Protein AF-A0A183TT36-F1 (afdb_monomer_lite)

pLDDT: mean 87.91, std 7.45, range [47.88, 95.12]

Foldseek 3Di:
DQPDPVSVPPDDPQVVQCVVPVDHDDDDDPVPDDPVVVLVVQVVCVVVVGWAKDAAADPDQQCQDPQLATHNAIKTFDDWDWWAFPNDIFIKIKIFHPVQFQSEGNDDQFLPHPRCVRTDPVRCVVVVRDSDGGRITIDGDDD

Organism: Schistocephalus solidus (NCBI:txid70667)

Structure (mmCIF, N/CA/C/O backbone):
data_AF-A0A183TT36-F1
#
_entry.id   AF-A0A183TT36-F1
#
loop_
_atom_site.group_PDB
_atom_site.id
_atom_site.type_symbol
_atom_site.label_atom_id
_atom_site.label_alt_id
_atom_site.label_comp_id
_atom_site.label_asym_id
_atom_site.label_entity_id
_atom_site.label_seq_id
_atom_site.pdbx_PDB_ins_code
_atom_site.Cartn_x
_atom_site.Cartn_y
_atom_site.Cartn_z
_atom_site.occupancy
_atom_site.B_iso_or_equiv
_atom_site.auth_seq_id
_atom_site.auth_comp_id
_atom_site.auth_asym_id
_atom_site.auth_atom_id
_atom_site.pdbx_PDB_model_num
ATOM 1 N N . LEU A 1 1 ? 12.319 -15.410 -23.003 1.00 60.53 1 LEU A N 1
ATOM 2 C CA . LEU A 1 1 ? 11.657 -14.093 -23.078 1.00 60.53 1 LEU A CA 1
ATOM 3 C C . LEU A 1 1 ? 12.646 -12.926 -23.037 1.00 60.53 1 LEU A C 1
ATOM 5 O O . LEU A 1 1 ? 12.578 -12.137 -23.957 1.00 60.53 1 LEU A O 1
ATOM 9 N N . TYR A 1 2 ? 13.621 -12.858 -22.114 1.00 66.88 2 TYR A N 1
ATOM 10 C CA . TYR A 1 2 ? 14.592 -11.732 -22.089 1.00 66.88 2 TYR A CA 1
ATOM 11 C C . TYR A 1 2 ? 16.065 -12.115 -22.300 1.00 66.88 2 TYR A C 1
ATOM 13 O O . TYR A 1 2 ? 16.944 -11.276 -22.161 1.00 66.88 2 TYR A O 1
ATOM 21 N N . GLY A 1 3 ? 16.373 -13.364 -22.660 1.00 78.38 3 GLY A N 1
ATOM 22 C CA . GLY A 1 3 ? 17.733 -13.806 -23.009 1.00 78.38 3 GLY A CA 1
ATOM 23 C C . GLY A 1 3 ? 18.680 -14.003 -21.816 1.00 78.38 3 GLY A C 1
ATOM 24 O O . GLY A 1 3 ? 19.304 -15.054 -21.723 1.00 78.38 3 GLY A O 1
ATOM 25 N N . SER A 1 4 ? 18.757 -13.049 -20.882 1.00 76.00 4 SER A N 1
ATOM 26 C CA . SER A 1 4 ? 19.591 -13.131 -19.673 1.00 76.00 4 SER A CA 1
ATOM 27 C C . SER A 1 4 ? 18.974 -12.378 -18.485 1.00 76.00 4 SER A C 1
ATOM 29 O O . SER A 1 4 ? 18.142 -11.494 -18.678 1.00 76.00 4 SER A O 1
ATOM 31 N N . TYR A 1 5 ? 19.406 -12.688 -17.255 1.00 74.50 5 TYR A N 1
ATOM 32 C CA . TYR A 1 5 ? 18.986 -11.956 -16.047 1.00 74.50 5 TYR A CA 1
ATOM 33 C C . TYR A 1 5 ? 19.384 -10.475 -16.071 1.00 74.50 5 TYR A C 1
ATOM 35 O O . TYR A 1 5 ? 18.675 -9.648 -15.506 1.00 74.50 5 TYR A O 1
ATOM 43 N N . ALA A 1 6 ? 20.480 -10.125 -16.754 1.00 71.94 6 ALA A N 1
ATOM 44 C CA . ALA A 1 6 ? 20.918 -8.736 -16.878 1.00 71.94 6 ALA A CA 1
ATOM 45 C C . ALA A 1 6 ? 19.888 -7.871 -17.622 1.00 71.94 6 ALA A C 1
ATOM 47 O O . ALA A 1 6 ? 19.739 -6.694 -17.315 1.00 71.94 6 ALA A O 1
ATOM 48 N N . ASN A 1 7 ? 19.116 -8.470 -18.531 1.00 72.50 7 ASN A N 1
ATOM 49 C CA . ASN A 1 7 ? 18.112 -7.764 -19.326 1.00 72.50 7 ASN A CA 1
ATOM 50 C C . ASN A 1 7 ? 16.824 -7.452 -18.547 1.00 72.50 7 ASN A C 1
ATOM 52 O O . ASN A 1 7 ? 15.951 -6.775 -19.075 1.00 72.50 7 ASN A O 1
ATOM 56 N N . LEU A 1 8 ? 16.699 -7.939 -17.308 1.00 69.88 8 LEU A N 1
ATOM 57 C CA . LEU A 1 8 ? 15.627 -7.544 -16.391 1.00 69.88 8 LEU A CA 1
ATOM 58 C C . LEU A 1 8 ? 15.982 -6.262 -15.618 1.00 69.88 8 LEU A C 1
ATOM 60 O O . LEU A 1 8 ? 15.126 -5.684 -14.951 1.00 69.88 8 LEU A O 1
ATOM 64 N N . SER A 1 9 ? 17.238 -5.808 -15.697 1.00 62.97 9 SER A N 1
ATOM 65 C CA . SER A 1 9 ? 17.678 -4.556 -15.089 1.00 62.97 9 SER A CA 1
ATOM 66 C C . SER A 1 9 ? 17.243 -3.380 -15.968 1.00 62.97 9 SER A C 1
ATOM 68 O O . SER A 1 9 ? 17.783 -3.181 -17.054 1.00 62.97 9 SER A O 1
ATOM 70 N N . GLY A 1 10 ? 16.246 -2.618 -15.505 1.00 64.88 10 GLY A N 1
ATOM 71 C CA . GLY A 1 10 ? 15.750 -1.409 -16.178 1.00 64.88 10 GLY A CA 1
ATOM 72 C C . GLY A 1 10 ? 14.335 -1.493 -16.764 1.00 64.88 10 GLY A C 1
ATOM 73 O O . GLY A 1 10 ? 13.900 -0.524 -17.379 1.00 64.88 10 GL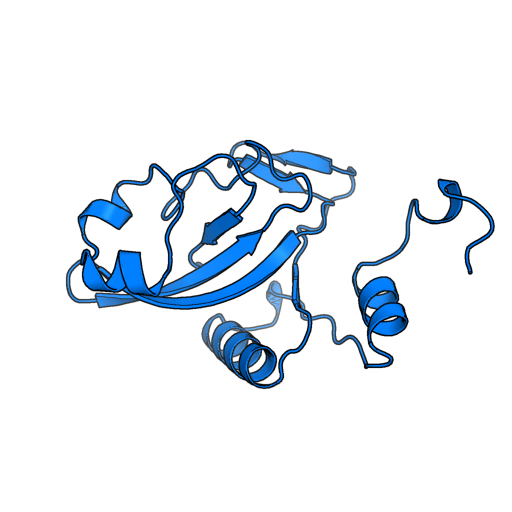Y A O 1
ATOM 74 N N . GLY A 1 11 ? 13.616 -2.604 -16.574 1.00 70.06 11 GLY A N 1
ATOM 75 C CA . GLY A 1 11 ? 12.200 -2.706 -16.952 1.00 70.06 11 GLY A CA 1
ATOM 76 C C . GLY A 1 11 ? 11.280 -1.904 -16.025 1.00 70.06 11 GLY A C 1
ATOM 77 O O . GLY A 1 11 ? 11.609 -1.651 -14.862 1.00 70.06 11 GLY A O 1
ATOM 78 N N . THR A 1 12 ? 10.111 -1.508 -16.524 1.00 81.31 12 THR A N 1
ATOM 79 C CA . THR A 1 12 ? 9.097 -0.808 -15.727 1.00 81.31 12 THR A CA 1
ATOM 80 C C . THR A 1 12 ? 8.157 -1.788 -15.020 1.00 81.31 12 THR A C 1
ATOM 82 O O . THR A 1 12 ? 7.917 -2.903 -15.483 1.00 81.31 12 THR A O 1
ATOM 85 N N . GLN A 1 13 ? 7.573 -1.363 -13.890 1.00 83.94 13 GLN A N 1
ATOM 86 C CA . GLN A 1 13 ? 6.541 -2.160 -13.209 1.00 83.94 13 GLN A CA 1
ATOM 87 C C . GLN A 1 13 ? 5.342 -2.450 -14.126 1.00 83.94 13 GLN A C 1
ATOM 89 O O . GLN A 1 13 ? 4.749 -3.518 -14.014 1.00 83.94 13 GLN A O 1
ATOM 94 N N . GLY A 1 14 ? 4.998 -1.514 -15.018 1.00 85.38 14 GLY A N 1
ATOM 95 C CA . GLY A 1 14 ? 3.862 -1.650 -15.925 1.00 85.38 14 GLY A CA 1
ATOM 96 C C . GLY A 1 14 ? 4.059 -2.749 -16.962 1.00 85.38 14 GLY A C 1
ATOM 97 O O . GLY A 1 14 ? 3.212 -3.630 -17.059 1.00 85.38 14 GLY A O 1
ATOM 98 N N . GLU A 1 15 ? 5.208 -2.769 -17.644 1.00 86.31 15 GLU A N 1
ATOM 99 C CA . GLU A 1 15 ? 5.554 -3.828 -18.609 1.00 86.31 15 GLU A CA 1
ATOM 100 C C . GLU A 1 15 ? 5.481 -5.213 -17.957 1.00 86.31 15 GLU A C 1
ATOM 102 O O . GLU A 1 15 ? 4.840 -6.122 -18.477 1.00 86.31 15 GLU A O 1
ATOM 107 N N . ALA A 1 16 ? 6.044 -5.352 -16.752 1.00 86.62 16 ALA A N 1
ATOM 108 C CA . ALA A 1 16 ? 5.992 -6.611 -16.019 1.00 86.62 16 ALA A CA 1
ATOM 109 C C . ALA A 1 16 ? 4.552 -7.042 -15.675 1.00 86.62 16 ALA A C 1
ATOM 111 O O . ALA A 1 16 ? 4.248 -8.235 -15.691 1.00 86.62 16 ALA A O 1
ATOM 112 N N . MET A 1 17 ? 3.655 -6.104 -15.355 1.00 90.12 17 MET A N 1
ATOM 113 C CA . MET A 1 17 ? 2.247 -6.418 -15.088 1.00 90.12 17 MET A CA 1
ATOM 114 C C . MET A 1 17 ? 1.510 -6.854 -16.356 1.00 90.12 17 MET A C 1
ATOM 116 O O . MET A 1 17 ? 0.727 -7.805 -16.301 1.00 90.12 17 MET A O 1
ATOM 120 N N . GLU A 1 18 ? 1.762 -6.200 -17.487 1.00 91.31 18 GLU A N 1
ATOM 121 C CA . GLU A 1 18 ? 1.170 -6.552 -18.782 1.00 91.31 18 GLU A CA 1
ATOM 122 C C . GLU A 1 18 ? 1.650 -7.927 -19.249 1.00 91.31 18 GLU A C 1
ATOM 124 O O . GLU A 1 18 ? 0.826 -8.785 -19.562 1.00 91.31 18 GLU A O 1
ATOM 129 N N . ASP A 1 19 ? 2.954 -8.196 -19.177 1.00 88.94 19 ASP A N 1
ATOM 130 C CA . ASP A 1 19 ? 3.541 -9.479 -19.574 1.00 88.94 19 ASP A CA 1
ATOM 131 C C . ASP A 1 19 ? 3.018 -10.653 -18.728 1.00 88.94 19 ASP A C 1
ATOM 133 O O . ASP A 1 19 ? 2.843 -11.767 -19.227 1.00 88.94 19 ASP A O 1
ATOM 137 N N . MET A 1 20 ? 2.732 -10.415 -17.444 1.00 87.00 20 MET A N 1
ATOM 138 C CA . MET A 1 20 ? 2.240 -11.445 -16.523 1.00 87.00 20 MET A CA 1
ATOM 139 C C . MET A 1 20 ? 0.731 -11.690 -16.620 1.00 87.00 20 MET A C 1
ATOM 141 O O . MET A 1 20 ? 0.272 -12.781 -16.278 1.00 87.00 20 MET A O 1
ATOM 145 N N . THR A 1 21 ? -0.051 -10.688 -17.027 1.00 88.56 21 THR A N 1
ATOM 146 C CA . THR A 1 21 ? -1.525 -10.751 -16.976 1.00 88.56 21 THR A CA 1
ATOM 147 C C . THR A 1 21 ? -2.195 -10.724 -18.346 1.00 88.56 21 THR A C 1
ATOM 149 O O . THR A 1 21 ? -3.359 -11.105 -18.454 1.00 88.56 21 THR A O 1
ATOM 152 N N . GLY A 1 22 ? -1.496 -10.263 -19.386 1.00 89.06 22 GLY A N 1
ATOM 153 C CA . GLY A 1 22 ? -2.084 -9.903 -20.677 1.00 89.06 22 GLY A CA 1
ATOM 154 C C . GLY A 1 22 ? -3.051 -8.713 -20.603 1.00 89.06 22 GLY A C 1
ATOM 155 O O . GLY A 1 22 ? -3.810 -8.488 -21.546 1.00 89.06 22 GLY A O 1
ATOM 156 N N . GLY A 1 23 ? -3.087 -8.002 -19.471 1.00 89.31 23 GLY A N 1
ATOM 157 C CA . GLY A 1 23 ? -3.926 -6.830 -19.243 1.00 89.31 23 GLY A CA 1
ATOM 158 C C . GLY A 1 23 ? -3.299 -5.534 -19.756 1.00 89.31 23 GLY A C 1
ATOM 159 O O . GLY A 1 23 ? -2.236 -5.540 -20.364 1.00 89.31 23 GLY A O 1
ATOM 160 N N . LEU A 1 24 ? -3.978 -4.419 -19.482 1.00 90.44 24 LEU A N 1
ATOM 161 C CA . LEU A 1 24 ? -3.476 -3.068 -19.741 1.00 90.44 24 LEU A CA 1
ATOM 162 C C . LEU A 1 24 ? -3.014 -2.435 -18.429 1.00 90.44 24 LEU A C 1
ATOM 164 O O . LEU A 1 24 ? -3.749 -2.482 -17.437 1.00 90.44 24 LEU A O 1
ATOM 168 N N . CYS A 1 25 ? -1.833 -1.822 -18.430 1.00 89.19 25 CYS A N 1
ATOM 169 C CA . CYS A 1 25 ? -1.339 -1.052 -17.299 1.00 89.19 25 CYS A CA 1
ATOM 170 C C . CYS A 1 25 ? -1.692 0.435 -17.449 1.00 89.19 25 CYS A C 1
ATOM 172 O O . CYS A 1 25 ? -1.322 1.091 -18.421 1.00 89.19 25 CYS A O 1
ATOM 174 N N . GLU A 1 26 ? -2.351 1.000 -16.437 1.00 90.06 26 GLU A N 1
ATOM 175 C CA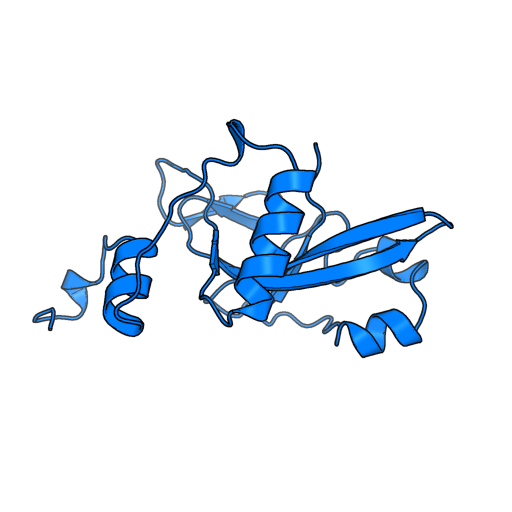 . GLU A 1 26 ? -2.688 2.426 -16.378 1.00 90.06 26 GLU A CA 1
ATOM 176 C C . GLU A 1 26 ? -1.828 3.134 -15.314 1.00 90.06 26 GLU A C 1
ATOM 178 O O . GLU A 1 26 ? -2.017 2.900 -14.117 1.00 90.06 26 GLU A O 1
ATOM 183 N N . PRO A 1 27 ? -0.874 4.002 -15.701 1.00 89.62 27 PRO A N 1
ATOM 184 C CA . PRO A 1 27 ? -0.102 4.779 -14.738 1.00 89.62 27 PRO A CA 1
ATOM 185 C C . PRO A 1 27 ? -0.930 5.949 -14.189 1.00 89.62 27 PRO A C 1
ATOM 187 O O . PRO A 1 27 ? -1.472 6.754 -14.948 1.00 89.62 27 PRO A O 1
ATOM 190 N N . ILE A 1 28 ? -0.977 6.086 -12.862 1.00 89.50 28 ILE A N 1
ATOM 191 C CA . ILE A 1 28 ? -1.655 7.194 -12.176 1.00 89.50 28 ILE A CA 1
ATOM 192 C C . ILE A 1 28 ? -0.610 8.117 -11.551 1.00 89.50 28 ILE A C 1
ATOM 194 O O . ILE A 1 28 ? 0.194 7.703 -10.716 1.00 89.50 28 ILE A O 1
ATOM 198 N N . ASP A 1 29 ? -0.644 9.391 -11.936 1.00 88.50 29 ASP A N 1
ATOM 199 C CA . ASP A 1 29 ? 0.173 10.435 -11.322 1.00 88.50 29 ASP A CA 1
ATOM 200 C C . ASP A 1 29 ? -0.516 10.948 -10.052 1.00 88.50 29 ASP A C 1
ATOM 202 O O . ASP A 1 29 ? -1.501 11.688 -10.126 1.00 88.50 29 ASP A O 1
ATOM 206 N N . LEU A 1 30 ? 0.024 10.566 -8.890 1.00 87.06 30 LEU A N 1
ATOM 207 C CA . LEU A 1 30 ? -0.514 10.933 -7.575 1.00 87.06 30 LEU A CA 1
ATOM 208 C C . LEU A 1 30 ? -0.599 12.454 -7.360 1.00 87.06 30 LEU A C 1
ATOM 210 O O . LEU A 1 30 ? -1.408 12.900 -6.555 1.00 87.06 30 LEU A O 1
ATOM 214 N N . THR A 1 31 ? 0.169 13.267 -8.099 1.00 86.06 31 THR A N 1
ATOM 215 C CA . THR A 1 31 ? 0.119 14.739 -7.991 1.00 86.06 31 THR A CA 1
ATOM 216 C C . THR A 1 31 ? -1.101 15.365 -8.670 1.00 86.06 31 THR A C 1
ATOM 218 O O . THR A 1 31 ? -1.402 16.537 -8.446 1.00 86.06 31 THR A O 1
ATOM 221 N N . LYS A 1 32 ? -1.808 14.600 -9.510 1.00 88.31 32 LYS A N 1
ATOM 222 C CA . LYS A 1 32 ? -2.942 15.073 -10.321 1.00 88.31 32 LYS A CA 1
ATOM 223 C C . LYS A 1 32 ? -4.291 14.526 -9.863 1.00 88.31 32 LYS A C 1
ATOM 225 O O . LYS A 1 32 ? -5.310 14.856 -10.466 1.00 88.31 32 LYS A O 1
ATOM 230 N N . VAL A 1 33 ? -4.311 13.690 -8.829 1.00 90.12 33 VAL A N 1
ATOM 231 C CA . VAL A 1 33 ? -5.516 13.009 -8.344 1.00 90.12 33 VAL A CA 1
ATOM 232 C C . VAL A 1 33 ? -5.747 13.300 -6.869 1.00 90.12 33 VAL A C 1
ATOM 234 O O . VAL A 1 33 ? -4.823 13.595 -6.119 1.00 90.12 33 VAL A O 1
ATOM 237 N N . THR A 1 34 ? -7.005 13.226 -6.445 1.00 91.69 34 THR A N 1
ATOM 238 C CA . THR A 1 34 ? -7.353 13.377 -5.029 1.00 91.69 34 THR A CA 1
ATOM 239 C C . THR A 1 34 ? -7.248 12.039 -4.302 1.00 91.69 34 THR A C 1
ATOM 241 O O . THR A 1 34 ? -7.424 10.977 -4.900 1.00 91.69 34 THR A O 1
ATOM 244 N N . VAL A 1 35 ? -7.035 12.082 -2.986 1.00 90.81 35 VAL A N 1
ATOM 245 C CA . VAL A 1 35 ? -6.991 10.879 -2.135 1.00 90.81 35 VAL A CA 1
ATOM 246 C C . VAL A 1 35 ? -8.274 10.043 -2.246 1.00 90.81 35 VAL A C 1
ATOM 248 O O . VAL A 1 35 ? -8.213 8.818 -2.299 1.00 90.81 35 VAL A O 1
ATOM 251 N N . ASP A 1 36 ? -9.441 10.684 -2.368 1.00 91.31 36 ASP A N 1
ATOM 252 C CA . ASP A 1 36 ? -10.719 9.984 -2.562 1.00 91.31 36 ASP A CA 1
ATOM 253 C C . ASP A 1 36 ? -10.778 9.219 -3.897 1.00 91.31 36 ASP A C 1
ATOM 255 O O . ASP A 1 36 ? -11.271 8.090 -3.941 1.00 91.31 36 ASP A O 1
ATOM 259 N N . MET A 1 37 ? -10.229 9.791 -4.974 1.00 91.81 37 MET A N 1
ATOM 260 C CA . MET A 1 37 ? -10.109 9.096 -6.261 1.00 91.81 37 MET A CA 1
ATOM 261 C C . MET A 1 37 ? -9.179 7.887 -6.143 1.00 91.81 37 MET A C 1
ATOM 263 O O . MET A 1 37 ? -9.560 6.796 -6.559 1.00 91.81 37 MET A O 1
ATOM 267 N N . ILE A 1 38 ? -8.026 8.046 -5.484 1.00 92.25 38 ILE A N 1
ATOM 268 C CA . ILE A 1 38 ? -7.075 6.947 -5.265 1.00 92.25 38 ILE A CA 1
ATOM 269 C C . ILE A 1 38 ? -7.736 5.803 -4.486 1.00 92.25 38 ILE A C 1
ATOM 271 O O . ILE A 1 38 ? -7.653 4.646 -4.895 1.00 92.25 38 ILE A O 1
ATOM 275 N N . HIS A 1 39 ? -8.446 6.101 -3.394 1.00 93.38 39 HIS A N 1
ATOM 276 C CA . HIS A 1 39 ? -9.164 5.080 -2.627 1.00 93.38 39 HIS A CA 1
ATOM 277 C C . HIS A 1 39 ? -10.217 4.355 -3.471 1.00 93.38 39 HIS A C 1
ATOM 279 O O . HIS A 1 39 ? -10.323 3.128 -3.409 1.00 93.38 39 HIS A O 1
ATOM 285 N N . LYS A 1 40 ? -10.991 5.090 -4.277 1.00 93.12 40 LYS A N 1
ATOM 286 C CA . LYS A 1 40 ? -11.997 4.501 -5.172 1.00 93.12 40 LYS A CA 1
ATOM 287 C C . LYS A 1 40 ? -11.365 3.588 -6.215 1.00 93.12 40 LYS A C 1
ATOM 289 O O . LYS A 1 40 ? -11.898 2.502 -6.456 1.00 93.12 40 LYS A O 1
ATOM 294 N N . ASP A 1 41 ? -10.240 3.993 -6.791 1.00 93.06 41 ASP A N 1
ATOM 295 C CA . ASP A 1 41 ? -9.536 3.208 -7.799 1.00 93.06 41 ASP A CA 1
ATOM 296 C C . ASP A 1 41 ? -8.921 1.943 -7.202 1.00 93.06 41 ASP A C 1
ATOM 298 O O . ASP A 1 41 ? -9.149 0.858 -7.740 1.00 93.06 41 ASP A O 1
ATOM 302 N N . ILE A 1 42 ? -8.251 2.031 -6.045 1.00 94.31 42 ILE A N 1
ATOM 303 C CA . ILE A 1 42 ? -7.725 0.846 -5.348 1.00 94.31 42 ILE A CA 1
ATOM 304 C C . ILE A 1 42 ? -8.870 -0.113 -5.003 1.00 94.31 42 ILE A C 1
ATOM 306 O O . ILE A 1 42 ? -8.805 -1.289 -5.352 1.00 94.31 42 ILE A O 1
ATOM 310 N N . ALA A 1 43 ? -9.965 0.377 -4.412 1.00 93.88 43 ALA A N 1
ATOM 311 C CA . ALA A 1 43 ? -11.111 -0.462 -4.052 1.00 93.88 43 ALA A CA 1
ATOM 312 C C . ALA A 1 43 ? -11.752 -1.155 -5.268 1.00 93.88 43 ALA A C 1
ATOM 314 O O . ALA A 1 43 ? -12.223 -2.293 -5.181 1.00 93.88 43 ALA A O 1
ATOM 315 N N . LYS A 1 44 ? -11.813 -0.467 -6.412 1.00 94.25 44 LYS A N 1
ATOM 316 C CA . LYS A 1 44 ? -12.338 -1.012 -7.670 1.00 94.25 44 LYS A CA 1
ATOM 317 C C . LYS A 1 44 ? -11.406 -2.079 -8.244 1.00 94.25 44 LYS A C 1
ATOM 319 O O . LYS A 1 44 ? -11.893 -3.120 -8.684 1.00 94.25 44 LYS A O 1
ATOM 324 N N . ASN A 1 45 ? -10.104 -1.822 -8.247 1.00 93.12 45 ASN A N 1
ATOM 325 C CA . ASN A 1 45 ? -9.086 -2.710 -8.801 1.00 93.12 45 ASN A CA 1
ATOM 326 C C . ASN A 1 45 ? -8.872 -3.953 -7.931 1.00 93.12 45 ASN A C 1
ATOM 328 O O . ASN A 1 45 ? -8.781 -5.057 -8.464 1.00 93.12 45 ASN A O 1
ATOM 332 N N . GLU A 1 46 ? -8.929 -3.813 -6.608 1.00 92.31 46 GLU A N 1
ATOM 333 C CA . GLU A 1 46 ? -8.890 -4.934 -5.665 1.00 92.31 46 GLU A CA 1
ATOM 334 C C . GLU A 1 46 ? -10.055 -5.909 -5.907 1.00 92.31 46 GLU A C 1
ATOM 336 O O . GLU A 1 46 ? -9.844 -7.112 -6.049 1.00 92.31 46 GLU A O 1
ATOM 341 N N . LYS A 1 47 ? -11.285 -5.396 -6.080 1.00 92.31 47 LYS A N 1
ATOM 342 C CA . LYS A 1 47 ? -12.471 -6.215 -6.415 1.00 92.31 47 LYS A CA 1
ATOM 343 C C . LYS A 1 47 ? -12.370 -6.932 -7.761 1.00 92.31 47 LYS A C 1
ATOM 345 O O . LYS A 1 47 ? -13.069 -7.917 -7.976 1.00 92.31 47 LYS A O 1
ATOM 350 N N . ARG A 1 48 ? -11.553 -6.410 -8.676 1.00 92.50 48 ARG A N 1
ATOM 351 C CA . ARG A 1 48 ? -11.296 -6.994 -9.999 1.00 92.50 48 ARG A CA 1
ATOM 352 C C . ARG A 1 48 ? -10.069 -7.905 -10.013 1.00 92.50 48 ARG A C 1
ATOM 354 O O . ARG A 1 48 ? -9.739 -8.429 -11.070 1.00 92.50 48 ARG A O 1
ATOM 361 N N . CYS A 1 49 ? -9.418 -8.094 -8.863 1.00 89.81 49 CYS A N 1
ATOM 362 C CA . CYS A 1 49 ? -8.170 -8.841 -8.734 1.00 89.81 49 CYS A CA 1
ATOM 363 C C . CYS A 1 49 ? -7.048 -8.298 -9.640 1.00 89.81 49 CYS A C 1
ATOM 365 O O . CYS A 1 49 ? -6.203 -9.062 -10.103 1.00 89.81 49 CYS A O 1
ATOM 367 N N . CYS A 1 50 ? -7.040 -6.985 -9.900 1.00 92.50 50 CYS A N 1
ATOM 368 C CA . CYS A 1 50 ? -5.969 -6.336 -10.649 1.00 92.50 50 CYS A CA 1
ATOM 369 C C . CYS A 1 50 ? -4.679 -6.293 -9.819 1.00 92.50 50 CYS A C 1
ATOM 371 O O . CYS A 1 50 ? -4.718 -6.109 -8.599 1.00 92.50 50 CYS A O 1
ATOM 373 N N . LEU A 1 51 ? -3.533 -6.382 -10.496 1.00 92.69 51 LEU A N 1
ATOM 374 C CA . LEU A 1 51 ? -2.245 -6.068 -9.886 1.00 92.69 51 LEU A CA 1
ATOM 375 C C . LEU A 1 51 ? -2.107 -4.553 -9.740 1.00 92.69 51 LEU A C 1
ATOM 377 O O . LEU A 1 51 ? -2.470 -3.796 -10.636 1.00 92.69 51 LEU A O 1
ATOM 381 N N . MET A 1 52 ? -1.590 -4.119 -8.596 1.00 94.75 52 MET A N 1
ATOM 382 C CA . MET A 1 52 ? -1.372 -2.711 -8.294 1.00 94.75 52 MET A CA 1
ATOM 383 C C . MET A 1 52 ? 0.010 -2.539 -7.681 1.00 94.75 52 MET A C 1
ATOM 385 O O . MET A 1 52 ? 0.439 -3.320 -6.828 1.00 94.75 52 MET A O 1
ATOM 389 N N . GLY A 1 53 ? 0.703 -1.493 -8.105 1.00 94.00 53 GLY A N 1
ATOM 390 C CA . GLY A 1 53 ? 2.018 -1.142 -7.600 1.00 94.00 53 GLY A CA 1
ATOM 391 C C . GLY A 1 53 ? 2.159 0.361 -7.468 1.00 94.00 53 GLY A C 1
ATOM 392 O O . GLY A 1 53 ? 1.396 1.131 -8.049 1.00 94.00 53 GLY A O 1
ATOM 393 N N . CYS A 1 54 ? 3.138 0.771 -6.681 1.00 92.88 54 CYS A N 1
ATOM 394 C CA . CYS A 1 54 ? 3.523 2.162 -6.542 1.00 92.88 54 CYS A CA 1
ATOM 395 C C . CYS A 1 54 ? 5.043 2.275 -6.478 1.00 92.88 54 CYS A C 1
ATOM 397 O O . CYS A 1 54 ? 5.751 1.318 -6.165 1.00 92.88 54 CYS A O 1
ATOM 399 N N . SER A 1 55 ? 5.548 3.458 -6.792 1.00 92.06 55 SER A N 1
ATOM 400 C CA . SER A 1 55 ? 6.964 3.783 -6.686 1.00 92.06 55 SER A CA 1
ATOM 401 C C . SER A 1 55 ? 7.125 5.260 -6.356 1.00 92.06 55 SER A C 1
ATOM 403 O O . SER A 1 55 ? 6.229 6.074 -6.588 1.00 92.06 55 SER A O 1
ATOM 405 N N . ILE A 1 56 ? 8.275 5.605 -5.785 1.00 90.00 56 ILE A N 1
ATOM 406 C CA . ILE A 1 56 ? 8.654 6.993 -5.524 1.00 90.00 56 ILE A CA 1
ATOM 407 C C . ILE A 1 56 ? 9.642 7.400 -6.610 1.00 90.00 56 ILE A C 1
ATOM 409 O O . ILE A 1 56 ? 10.696 6.778 -6.747 1.00 90.00 56 ILE A O 1
ATOM 413 N N . ASN A 1 57 ? 9.320 8.445 -7.372 1.00 85.44 57 ASN A N 1
ATOM 414 C CA . ASN A 1 57 ? 10.192 8.918 -8.443 1.00 85.44 57 ASN A CA 1
ATOM 415 C C . ASN A 1 57 ? 11.511 9.475 -7.874 1.00 85.44 57 ASN A C 1
ATOM 417 O O . ASN A 1 57 ? 11.500 10.324 -6.983 1.00 85.44 57 ASN A O 1
ATOM 421 N N . SER A 1 58 ? 12.643 9.008 -8.397 1.00 84.88 58 SER A N 1
ATOM 422 C CA . SER A 1 58 ? 13.988 9.408 -7.979 1.00 84.88 58 SER A CA 1
ATOM 423 C C . SER A 1 58 ? 14.961 9.277 -9.143 1.00 84.88 58 SER A C 1
ATOM 425 O O . SER A 1 58 ? 14.801 8.415 -10.002 1.00 84.88 58 SER A O 1
ATOM 427 N N . LYS A 1 59 ? 15.991 10.130 -9.158 1.00 81.50 59 LYS A N 1
ATOM 428 C CA . LYS A 1 59 ? 17.121 9.998 -10.093 1.00 81.50 59 LYS A CA 1
ATOM 429 C C . LYS A 1 59 ? 18.092 8.897 -9.669 1.00 81.50 59 LYS A C 1
ATOM 431 O O . LYS A 1 59 ? 18.793 8.345 -10.509 1.00 81.50 59 LYS A O 1
ATOM 436 N N . GLU A 1 60 ? 18.143 8.614 -8.372 1.00 82.50 60 GLU A N 1
ATOM 437 C CA . GLU A 1 60 ? 18.949 7.547 -7.793 1.00 82.50 60 GLU A CA 1
ATOM 438 C C . GLU A 1 60 ? 18.092 6.294 -7.623 1.00 82.50 60 GLU A C 1
ATOM 440 O O . GLU A 1 60 ? 16.982 6.365 -7.085 1.00 82.50 60 GLU A O 1
ATOM 445 N N . ILE A 1 61 ? 18.619 5.163 -8.090 1.00 81.81 61 ILE A N 1
ATOM 446 C CA . ILE A 1 61 ? 18.001 3.846 -7.940 1.00 81.81 61 ILE A CA 1
ATOM 447 C C . ILE A 1 61 ? 18.201 3.386 -6.494 1.00 81.81 61 ILE A C 1
ATOM 449 O O . ILE A 1 61 ? 19.313 3.440 -5.972 1.00 81.81 61 ILE A O 1
ATOM 453 N N . GLU A 1 62 ? 17.119 2.930 -5.866 1.00 84.75 62 GLU A N 1
ATOM 454 C CA . GLU A 1 62 ? 17.108 2.348 -4.519 1.00 84.75 62 GLU A CA 1
ATOM 455 C C . GLU A 1 62 ? 17.669 3.263 -3.404 1.00 84.75 62 GLU A C 1
ATOM 457 O O . GLU A 1 62 ? 18.287 2.812 -2.432 1.00 84.75 62 GLU A O 1
ATOM 462 N N . ALA A 1 63 ? 17.416 4.571 -3.505 1.00 88.50 63 ALA A N 1
ATOM 463 C CA . ALA A 1 63 ? 17.850 5.550 -2.512 1.00 88.50 63 ALA A CA 1
ATOM 464 C C . ALA A 1 63 ? 17.038 5.436 -1.211 1.00 88.50 63 ALA A C 1
ATOM 466 O O . ALA A 1 63 ? 15.832 5.685 -1.178 1.00 88.50 63 ALA A O 1
ATOM 467 N N . LYS A 1 64 ? 17.703 5.079 -0.108 1.00 91.00 64 LYS A N 1
ATOM 468 C CA . LYS A 1 64 ? 17.071 4.892 1.208 1.00 91.00 64 LYS A CA 1
ATOM 469 C C . LYS A 1 64 ? 16.726 6.239 1.844 1.00 91.00 64 LYS A C 1
ATOM 471 O O . LYS A 1 64 ? 17.605 7.067 2.070 1.00 91.00 64 LYS A O 1
ATOM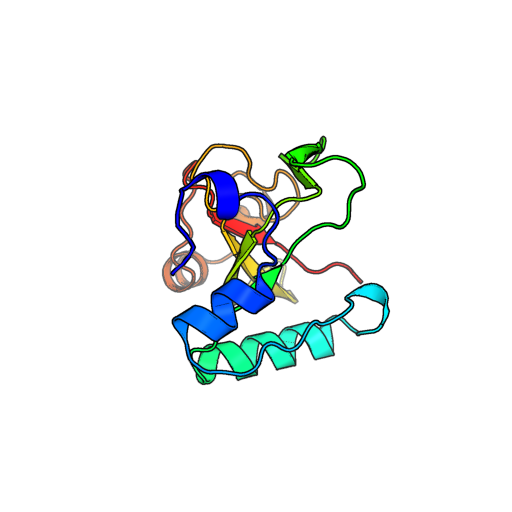 476 N N . LEU A 1 65 ? 15.457 6.434 2.182 1.00 90.19 65 LEU A N 1
ATOM 477 C CA . LEU A 1 65 ? 14.944 7.641 2.820 1.00 90.19 65 LEU A CA 1
ATOM 478 C C . LEU A 1 65 ? 14.911 7.498 4.349 1.00 90.19 65 LEU A C 1
ATOM 480 O O . LEU A 1 65 ? 14.787 6.405 4.905 1.00 90.19 65 LEU A O 1
ATOM 484 N N . ASN A 1 66 ? 14.944 8.633 5.052 1.00 89.81 66 ASN A N 1
ATOM 485 C CA . ASN A 1 66 ? 14.918 8.670 6.523 1.00 89.81 66 ASN A CA 1
ATOM 486 C C . ASN A 1 66 ? 13.613 8.120 7.128 1.00 89.81 66 ASN A C 1
ATOM 488 O O . ASN A 1 66 ? 13.599 7.677 8.274 1.00 89.81 66 ASN A O 1
ATOM 492 N N . ASN A 1 67 ? 12.524 8.128 6.357 1.00 88.75 67 ASN A N 1
ATOM 493 C CA . ASN A 1 67 ? 11.220 7.591 6.749 1.00 88.75 67 ASN A CA 1
ATOM 494 C C . ASN A 1 67 ? 11.100 6.062 6.559 1.00 88.75 67 ASN A C 1
ATOM 496 O O . ASN A 1 67 ? 10.035 5.505 6.814 1.00 88.75 67 ASN A O 1
ATOM 500 N N . GLY A 1 68 ? 12.177 5.396 6.122 1.00 89.75 68 GLY A N 1
ATOM 501 C CA . GLY A 1 68 ? 12.247 3.949 5.911 1.00 89.75 68 GLY A CA 1
ATOM 502 C C . GLY A 1 68 ? 11.887 3.480 4.498 1.00 89.75 68 GLY A C 1
ATOM 503 O O . GLY A 1 68 ? 12.220 2.351 4.142 1.00 89.75 68 GLY A O 1
ATOM 504 N N . LEU A 1 69 ? 11.292 4.347 3.674 1.00 91.81 69 LEU A N 1
ATOM 505 C CA . LEU A 1 69 ? 10.995 4.047 2.273 1.00 91.81 69 LEU A CA 1
ATOM 506 C C . LEU A 1 69 ? 12.250 4.145 1.401 1.00 91.81 69 LEU A C 1
ATOM 508 O O . LEU A 1 69 ? 13.276 4.703 1.788 1.00 91.81 69 LEU A O 1
ATOM 512 N N . ILE A 1 70 ? 12.147 3.611 0.194 1.00 91.88 70 ILE A N 1
ATOM 513 C CA . ILE A 1 70 ? 13.209 3.556 -0.797 1.00 91.88 70 ILE A CA 1
ATOM 514 C C . ILE A 1 70 ? 12.691 4.248 -2.056 1.00 91.88 70 ILE A C 1
ATOM 516 O O . ILE A 1 70 ? 11.652 3.884 -2.605 1.00 91.88 70 ILE A O 1
ATOM 520 N N . ALA A 1 71 ? 13.404 5.273 -2.504 1.00 90.56 71 ALA A N 1
ATOM 521 C CA . ALA A 1 71 ? 13.091 5.988 -3.726 1.00 90.56 71 ALA A CA 1
ATOM 522 C C . ALA A 1 71 ? 13.704 5.286 -4.947 1.00 90.56 71 ALA A C 1
ATOM 524 O O . ALA A 1 71 ? 14.738 4.629 -4.839 1.00 90.56 71 ALA A O 1
ATOM 525 N N . GLY A 1 72 ? 13.051 5.389 -6.106 1.00 89.38 72 GLY A N 1
ATOM 526 C CA . GLY A 1 72 ? 13.423 4.618 -7.295 1.00 89.38 72 GLY A CA 1
ATOM 527 C C . GLY A 1 72 ? 13.188 3.113 -7.128 1.00 89.38 72 GLY A C 1
ATOM 528 O O . GLY A 1 72 ? 13.856 2.322 -7.786 1.00 89.38 72 GLY A O 1
ATOM 529 N N . HIS A 1 73 ? 12.280 2.725 -6.223 1.00 91.38 73 HIS A N 1
ATOM 530 C CA . HIS A 1 73 ? 11.968 1.336 -5.889 1.00 91.38 73 HIS A CA 1
ATOM 531 C C . HIS A 1 73 ? 10.495 1.013 -6.119 1.00 91.38 73 HIS A C 1
ATOM 533 O O . HIS A 1 73 ? 9.611 1.850 -5.916 1.00 91.38 73 HIS A O 1
ATOM 539 N N . ALA A 1 74 ? 10.255 -0.223 -6.536 1.00 91.56 74 ALA A N 1
ATOM 540 C CA . ALA A 1 74 ? 8.953 -0.772 -6.862 1.00 91.56 74 ALA A CA 1
ATOM 541 C C . ALA A 1 74 ? 8.306 -1.417 -5.628 1.00 91.56 74 ALA A C 1
ATOM 543 O O . ALA A 1 74 ? 8.818 -2.397 -5.090 1.00 91.56 74 ALA A O 1
ATOM 544 N N . TYR A 1 75 ? 7.140 -0.920 -5.224 1.00 94.50 75 TYR A N 1
ATOM 545 C CA . TYR A 1 75 ? 6.298 -1.493 -4.174 1.00 94.50 75 TYR A CA 1
ATOM 546 C C . TYR A 1 75 ? 5.015 -2.084 -4.761 1.00 94.50 75 TYR A C 1
ATOM 548 O O . TYR A 1 75 ? 4.545 -1.661 -5.820 1.00 94.50 75 TYR A O 1
ATOM 556 N N . SER A 1 76 ? 4.432 -3.058 -4.061 1.00 94.62 76 SER A N 1
ATOM 557 C CA . SER A 1 76 ? 3.114 -3.621 -4.384 1.00 94.62 76 SER A CA 1
ATOM 558 C C . SER A 1 76 ? 2.048 -3.048 -3.456 1.00 94.62 76 SER A C 1
ATOM 560 O O . SER A 1 76 ? 2.278 -2.961 -2.253 1.00 94.62 76 SER A O 1
ATOM 562 N N . ILE A 1 77 ? 0.875 -2.711 -3.987 1.00 95.12 77 ILE A N 1
ATOM 563 C CA . ILE A 1 77 ? -0.300 -2.375 -3.173 1.00 95.12 77 ILE A CA 1
ATOM 564 C C . ILE A 1 77 ? -1.099 -3.661 -2.974 1.00 95.12 77 ILE A C 1
ATOM 566 O O . ILE A 1 77 ? -1.551 -4.271 -3.942 1.00 95.12 77 ILE A O 1
ATOM 570 N N . THR A 1 78 ? -1.254 -4.088 -1.723 1.00 93.50 78 THR A N 1
ATOM 571 C CA . THR A 1 78 ? -1.836 -5.394 -1.370 1.00 93.50 78 THR A CA 1
ATOM 572 C C . THR A 1 78 ? -3.185 -5.290 -0.663 1.00 93.50 78 THR A C 1
ATOM 574 O O . THR A 1 78 ? -3.755 -6.318 -0.291 1.00 93.50 78 THR A O 1
ATOM 577 N N . GLY A 1 79 ? -3.714 -4.082 -0.455 1.00 92.12 79 GLY A N 1
ATOM 578 C CA . GLY A 1 79 ? -5.078 -3.899 0.039 1.00 92.12 79 GLY A CA 1
ATOM 579 C C . GLY A 1 79 ? -5.418 -2.469 0.441 1.00 92.12 79 GLY A C 1
ATOM 580 O O . GLY A 1 79 ? -4.537 -1.623 0.612 1.00 92.12 79 GLY A O 1
ATOM 581 N N . LEU A 1 80 ? -6.712 -2.226 0.628 1.00 94.62 80 LEU A N 1
ATOM 582 C CA . LEU A 1 80 ? -7.264 -0.994 1.181 1.00 94.62 80 LEU A CA 1
ATOM 583 C C . LEU A 1 80 ? -8.285 -1.337 2.269 1.00 94.62 80 LEU A C 1
ATOM 585 O O . LEU A 1 80 ? -9.248 -2.064 2.027 1.00 94.62 80 LEU A O 1
ATOM 589 N N . ALA A 1 81 ? -8.115 -0.785 3.469 1.00 93.50 81 ALA A N 1
ATOM 590 C CA . ALA A 1 81 ? -9.020 -1.057 4.579 1.00 93.50 81 ALA A CA 1
ATOM 591 C C . ALA A 1 81 ? -9.311 0.199 5.407 1.00 93.50 81 ALA A C 1
ATOM 593 O O . ALA A 1 81 ? -8.390 0.937 5.755 1.00 93.50 81 ALA A O 1
ATOM 594 N N . PRO A 1 82 ? -10.577 0.433 5.793 1.00 93.69 82 PRO A N 1
ATOM 595 C CA . PRO A 1 82 ? -10.888 1.435 6.793 1.00 93.69 82 PRO A CA 1
ATOM 596 C C . PRO A 1 82 ? -10.632 0.888 8.203 1.00 93.69 82 PRO A C 1
ATOM 598 O O . PRO A 1 82 ? -10.872 -0.293 8.466 1.00 93.69 82 PRO A O 1
ATOM 601 N N . VAL A 1 83 ? -10.224 1.757 9.122 1.00 93.31 83 VAL A N 1
ATOM 602 C CA . VAL A 1 83 ? -10.159 1.509 10.570 1.00 93.31 83 VAL A CA 1
ATOM 603 C C . VAL A 1 83 ? -10.811 2.662 11.323 1.00 93.31 83 VAL A C 1
ATOM 605 O O . VAL A 1 83 ? -10.837 3.794 10.836 1.00 93.31 83 VAL A O 1
ATOM 608 N N . THR A 1 84 ? -11.333 2.392 12.518 1.00 91.75 84 THR A N 1
ATOM 609 C CA . THR A 1 84 ? -11.806 3.456 13.412 1.00 91.75 84 THR A CA 1
ATOM 610 C C . THR A 1 84 ? -10.704 3.797 14.408 1.00 91.75 84 THR A C 1
ATOM 612 O O . THR A 1 84 ? -10.277 2.940 15.175 1.00 91.75 84 THR A O 1
ATOM 615 N N . SER A 1 85 ? -10.259 5.052 14.417 1.00 87.69 85 SER A N 1
ATOM 616 C CA . SER A 1 85 ? -9.270 5.579 15.361 1.00 87.69 85 SER A CA 1
ATOM 617 C C . SER A 1 85 ? -9.785 6.884 15.959 1.00 87.69 85 SER A C 1
ATOM 619 O O . SER A 1 85 ? -10.176 7.800 15.235 1.00 87.69 85 SER A O 1
ATOM 621 N N . GLY A 1 86 ? -9.856 6.963 17.292 1.00 84.25 86 GLY A N 1
ATOM 622 C CA . GLY A 1 86 ? -10.294 8.182 17.986 1.00 84.25 86 GLY A CA 1
ATOM 623 C C . GLY A 1 86 ? -11.699 8.663 17.588 1.00 84.25 86 GLY A C 1
ATOM 624 O O . GLY A 1 86 ? -11.950 9.864 17.546 1.00 84.25 86 GLY A O 1
ATOM 625 N N . GLY A 1 87 ? -12.598 7.736 17.235 1.00 85.00 87 GLY A N 1
ATOM 626 C CA . GLY A 1 87 ? -13.960 8.042 16.780 1.00 85.00 87 GLY A CA 1
ATOM 627 C C . GLY A 1 87 ? -14.068 8.536 15.332 1.00 85.00 87 GLY A C 1
ATOM 628 O O . GLY A 1 87 ? -15.155 8.918 14.906 1.00 85.00 87 GLY A O 1
ATOM 629 N N . LYS A 1 88 ? -12.971 8.528 14.564 1.00 89.50 88 LYS A N 1
ATOM 630 C CA . LYS A 1 88 ? -12.953 8.862 13.135 1.00 89.50 88 LYS A CA 1
ATOM 631 C C . LYS A 1 88 ? -12.572 7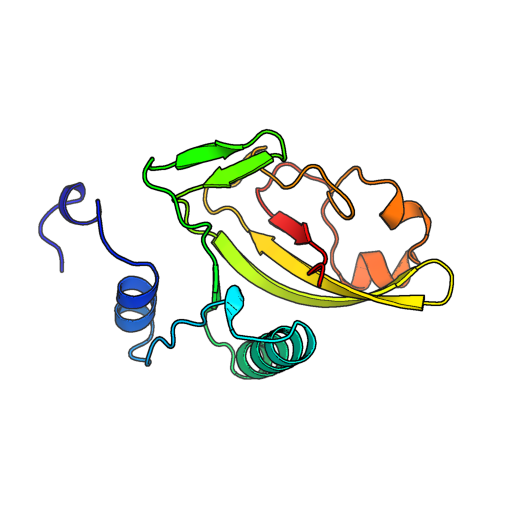.646 12.303 1.00 89.50 88 LYS A C 1
ATOM 633 O O . LYS A 1 88 ? -11.752 6.829 12.718 1.00 89.50 88 LYS A O 1
ATOM 638 N N . GLN A 1 89 ? -13.154 7.549 11.114 1.00 90.88 89 GLN A N 1
ATOM 639 C CA . GLN A 1 89 ? -12.777 6.537 10.136 1.00 90.88 89 GLN A CA 1
ATOM 640 C C . GLN A 1 89 ? -11.543 7.012 9.362 1.00 90.88 89 GLN A C 1
ATOM 642 O O . GLN A 1 89 ? -11.544 8.110 8.806 1.00 90.88 89 GLN A O 1
ATOM 647 N N . VAL A 1 90 ? -10.506 6.180 9.324 1.00 92.44 90 VAL A N 1
ATOM 648 C CA . VAL A 1 90 ? -9.257 6.412 8.590 1.00 92.44 90 VAL A CA 1
ATOM 649 C C . VAL A 1 90 ? -9.095 5.295 7.570 1.00 92.44 90 VAL A C 1
ATOM 651 O O . VAL A 1 90 ? -9.287 4.126 7.897 1.00 92.44 90 VAL A O 1
ATOM 654 N N . TRP A 1 91 ? -8.771 5.648 6.330 1.00 93.69 91 TRP A N 1
ATOM 655 C CA . TRP A 1 91 ? -8.490 4.683 5.271 1.00 93.69 91 TRP A CA 1
ATOM 656 C C . TRP A 1 91 ? -6.992 4.410 5.212 1.00 93.69 91 TRP A C 1
ATOM 658 O O . TRP A 1 91 ? -6.197 5.343 5.122 1.00 93.69 91 TRP A O 1
ATOM 668 N N . LEU A 1 92 ? -6.626 3.133 5.279 1.00 94.75 92 LEU A N 1
ATOM 669 C CA . LEU A 1 92 ? -5.248 2.673 5.225 1.00 94.75 92 LEU A CA 1
ATOM 670 C C . LEU A 1 92 ? -5.021 1.857 3.959 1.00 94.75 92 LEU A C 1
ATOM 672 O O . LEU A 1 92 ? -5.818 0.980 3.616 1.00 94.75 92 LEU A O 1
ATOM 676 N N . VAL A 1 93 ? -3.904 2.129 3.298 1.00 95.06 93 VAL A N 1
ATOM 677 C CA . VAL A 1 93 ? -3.394 1.359 2.167 1.00 95.06 93 VAL A CA 1
ATOM 678 C C . VAL A 1 93 ? -2.317 0.420 2.685 1.00 95.06 93 VAL A C 1
ATOM 680 O O . VAL A 1 93 ? -1.422 0.841 3.419 1.00 95.06 93 VAL A O 1
ATOM 683 N N . ARG A 1 94 ? -2.397 -0.852 2.303 1.00 94.81 94 ARG A N 1
ATOM 684 C CA . ARG A 1 94 ? -1.370 -1.844 2.607 1.00 94.81 94 ARG A CA 1
ATOM 685 C C . ARG A 1 94 ? -0.380 -1.921 1.459 1.00 94.81 94 ARG A C 1
ATOM 687 O O . ARG A 1 94 ? -0.771 -2.121 0.305 1.00 94.81 94 ARG A O 1
ATOM 694 N N . VAL A 1 95 ? 0.892 -1.746 1.781 1.00 95.06 95 VAL A N 1
ATOM 695 C CA . VAL A 1 95 ? 1.987 -1.667 0.818 1.00 95.06 95 VAL A CA 1
ATOM 696 C C . VAL A 1 95 ? 3.035 -2.704 1.186 1.00 95.06 95 VAL A C 1
ATOM 698 O O . VAL A 1 95 ? 3.338 -2.892 2.359 1.00 95.06 95 VAL A O 1
ATOM 701 N N . ARG A 1 96 ? 3.602 -3.373 0.182 1.00 94.50 96 ARG A N 1
ATOM 702 C CA . ARG A 1 96 ? 4.627 -4.399 0.363 1.00 94.50 96 ARG A CA 1
ATOM 703 C C . ARG A 1 96 ? 5.893 -4.071 -0.415 1.00 94.50 96 ARG A C 1
ATOM 705 O O . ARG A 1 96 ? 5.865 -3.910 -1.638 1.00 94.50 96 ARG A O 1
ATOM 712 N N . ASN A 1 97 ? 7.009 -4.035 0.302 1.00 93.44 97 ASN A N 1
ATOM 713 C CA . ASN A 1 97 ? 8.356 -4.036 -0.240 1.00 93.44 97 ASN A CA 1
ATOM 714 C C . ASN A 1 97 ? 8.723 -5.462 -0.700 1.00 93.44 97 ASN A C 1
ATOM 716 O O . ASN A 1 97 ? 8.757 -6.375 0.130 1.00 93.44 97 ASN A O 1
ATOM 720 N N . PRO A 1 98 ? 9.037 -5.688 -1.990 1.00 90.06 98 PRO A N 1
ATOM 721 C CA . PRO A 1 98 ? 9.388 -7.017 -2.495 1.00 90.06 98 PRO A CA 1
ATOM 722 C C . PRO A 1 98 ? 10.651 -7.612 -1.858 1.00 90.06 98 PRO A C 1
ATOM 724 O O . PRO A 1 98 ? 10.825 -8.827 -1.903 1.00 90.06 98 PRO A O 1
ATOM 727 N N . TRP A 1 99 ? 11.517 -6.798 -1.245 1.00 89.25 99 TRP A N 1
ATOM 728 C CA . TRP A 1 99 ? 12.695 -7.291 -0.527 1.00 89.25 99 TRP A CA 1
ATOM 729 C C . TRP A 1 99 ? 12.364 -8.071 0.746 1.00 89.25 99 TRP A C 1
ATOM 731 O O . TRP A 1 99 ? 13.219 -8.812 1.227 1.00 89.25 99 TRP A O 1
ATOM 741 N N . GLY A 1 100 ? 11.158 -7.899 1.295 1.00 85.75 100 GLY A N 1
ATOM 742 C CA . GLY A 1 100 ? 10.700 -8.626 2.476 1.00 85.75 100 GLY A CA 1
ATOM 743 C C . GLY A 1 100 ? 11.598 -8.443 3.699 1.00 85.75 100 GLY A C 1
ATOM 744 O O . GLY A 1 100 ? 11.923 -9.413 4.378 1.00 85.75 100 GLY A O 1
ATOM 745 N N . ASN A 1 101 ? 12.088 -7.222 3.914 1.00 85.00 101 ASN A N 1
ATOM 746 C CA . ASN A 1 101 ? 13.034 -6.900 4.974 1.00 85.00 101 ASN A CA 1
ATOM 747 C C . ASN A 1 101 ? 12.618 -5.627 5.720 1.00 85.00 101 ASN A C 1
ATOM 749 O O . ASN A 1 101 ? 11.664 -4.958 5.347 1.00 85.00 101 ASN A O 1
ATOM 753 N N . HIS A 1 102 ? 13.417 -5.256 6.722 1.00 81.19 102 HIS A N 1
ATOM 754 C CA . HIS A 1 102 ? 13.200 -4.118 7.622 1.00 81.19 102 HIS A CA 1
ATOM 755 C C . HIS A 1 102 ? 13.127 -2.718 6.967 1.00 81.19 102 HIS A C 1
ATOM 757 O O . HIS A 1 102 ? 13.028 -1.718 7.686 1.00 81.19 102 HIS A O 1
ATOM 763 N N . TYR A 1 103 ? 13.236 -2.596 5.638 1.00 85.25 103 TYR A N 1
ATOM 764 C CA . TYR A 1 103 ? 12.995 -1.336 4.925 1.00 85.25 103 TYR A CA 1
ATOM 765 C C . TYR A 1 103 ? 11.494 -1.129 4.703 1.00 85.25 103 TYR A C 1
ATOM 767 O O . TYR A 1 103 ? 10.976 -1.230 3.586 1.00 85.25 103 TYR A O 1
ATOM 775 N N . GLU A 1 104 ? 10.825 -0.848 5.815 1.00 89.44 104 GLU A N 1
ATOM 776 C CA . GLU A 1 104 ? 9.401 -0.553 5.933 1.00 89.44 104 GLU A CA 1
ATOM 777 C C . GLU A 1 104 ? 9.184 0.905 6.340 1.00 89.44 104 GLU A C 1
ATOM 779 O O . GLU A 1 104 ? 10.093 1.590 6.825 1.00 89.44 104 GLU A O 1
ATOM 784 N N . TRP A 1 105 ? 7.953 1.379 6.158 1.00 91.81 105 TRP A N 1
ATOM 785 C CA . TRP A 1 105 ? 7.518 2.687 6.634 1.00 91.81 105 TRP A CA 1
ATOM 786 C C . TRP A 1 105 ? 7.727 2.839 8.146 1.00 91.81 105 TRP A C 1
ATOM 788 O O . TRP A 1 105 ? 7.390 1.948 8.918 1.00 91.81 105 TRP A O 1
ATOM 798 N N . LYS A 1 106 ? 8.259 3.989 8.579 1.00 91.19 106 LYS A N 1
ATOM 799 C CA . LYS A 1 106 ? 8.542 4.294 9.999 1.00 91.19 106 LYS A CA 1
ATOM 800 C C . LYS A 1 106 ? 7.669 5.406 10.589 1.00 91.19 106 LYS A C 1
ATOM 802 O O . LYS A 1 106 ? 7.947 5.875 11.692 1.00 91.19 106 LYS A O 1
ATOM 807 N N . GLY A 1 107 ? 6.672 5.884 9.849 1.00 90.69 107 GLY A N 1
ATOM 808 C CA . GLY A 1 107 ? 5.791 6.968 10.287 1.00 90.69 107 GLY A CA 1
ATOM 809 C C . GLY A 1 107 ? 4.499 6.480 10.943 1.00 90.69 107 GLY A C 1
ATOM 810 O O . GLY A 1 107 ? 4.433 5.387 11.502 1.00 90.69 107 GLY A O 1
ATOM 811 N N . ALA A 1 108 ? 3.455 7.308 10.874 1.00 90.94 108 ALA A N 1
ATOM 812 C CA . ALA A 1 108 ? 2.130 6.945 11.375 1.00 90.94 108 ALA A CA 1
ATOM 813 C C . ALA A 1 108 ? 1.606 5.691 10.660 1.00 90.94 108 ALA A C 1
ATOM 815 O O . ALA A 1 108 ? 1.731 5.596 9.441 1.00 90.94 108 ALA A O 1
ATOM 816 N N . TRP A 1 109 ? 1.017 4.760 11.411 1.00 92.50 109 TRP A N 1
ATOM 817 C CA . TRP A 1 109 ? 0.535 3.450 10.937 1.00 92.50 109 TRP A CA 1
ATOM 818 C C . TRP A 1 109 ? 1.605 2.425 10.540 1.00 92.50 109 TRP A C 1
ATOM 820 O O . TRP A 1 109 ? 1.253 1.319 10.133 1.00 92.50 109 TRP A O 1
ATOM 830 N N . ALA A 1 110 ? 2.890 2.735 10.736 1.00 91.19 110 ALA A N 1
ATOM 831 C CA . ALA A 1 110 ? 3.945 1.724 10.732 1.00 91.19 110 ALA A CA 1
ATOM 832 C C . ALA A 1 110 ? 3.680 0.619 11.770 1.00 91.19 110 ALA A C 1
ATOM 834 O O . ALA A 1 110 ? 2.918 0.812 12.718 1.00 91.19 110 ALA A O 1
ATOM 835 N N . ASP A 1 111 ? 4.364 -0.513 11.653 1.00 87.00 111 ASP A N 1
ATOM 836 C CA . ASP A 1 111 ? 4.139 -1.679 12.512 1.00 87.00 111 ASP A CA 1
ATOM 837 C C . ASP A 1 111 ? 4.195 -1.362 14.012 1.00 87.00 111 ASP A C 1
ATOM 839 O O . ASP A 1 111 ? 3.309 -1.714 14.780 1.00 87.00 111 ASP A O 1
ATOM 843 N N . ASN A 1 112 ? 5.200 -0.606 14.445 1.00 84.94 112 ASN A N 1
ATOM 844 C CA . ASN A 1 112 ? 5.372 -0.255 15.858 1.00 84.94 112 ASN A CA 1
ATOM 845 C C . ASN A 1 112 ? 4.754 1.105 16.219 1.00 84.94 112 ASN A C 1
ATOM 847 O O . ASN A 1 112 ? 5.164 1.746 17.193 1.00 84.94 112 ASN A O 1
ATOM 851 N N . SER A 1 113 ? 3.812 1.597 15.413 1.00 90.69 113 SER A N 1
ATOM 852 C CA . SER A 1 113 ? 3.237 2.920 15.601 1.00 90.69 113 SER A CA 1
ATOM 853 C C . SER A 1 113 ? 2.153 2.929 16.686 1.00 90.69 113 SER A C 1
ATOM 855 O O . SER A 1 113 ? 1.409 1.976 16.916 1.00 90.69 113 SER A O 1
ATOM 857 N N . LYS A 1 114 ? 2.055 4.060 17.382 1.00 91.50 114 LYS A N 1
ATOM 858 C CA . LYS A 1 114 ? 1.124 4.276 18.501 1.00 91.50 114 LYS A CA 1
ATOM 859 C C . LYS A 1 114 ? -0.334 4.406 18.054 1.00 91.50 114 LYS A C 1
ATOM 861 O O . LYS A 1 114 ? -1.232 4.223 18.871 1.00 91.50 114 LYS A O 1
ATOM 866 N N . GLU A 1 115 ? -0.579 4.697 16.780 1.00 91.44 115 GLU A N 1
ATOM 867 C CA . GLU A 1 115 ? -1.909 4.796 16.172 1.00 91.44 115 GLU A CA 1
ATOM 868 C C . GLU A 1 115 ? -2.690 3.480 16.325 1.00 91.44 115 GLU A C 1
ATOM 870 O O . GLU A 1 115 ? -3.875 3.501 16.673 1.00 91.44 115 GLU A O 1
ATOM 875 N N . TRP A 1 116 ? -2.009 2.333 16.213 1.00 91.75 116 TRP A N 1
ATOM 876 C CA . TRP A 1 116 ? -2.597 1.006 16.411 1.00 91.75 116 TRP A CA 1
ATOM 877 C C . TRP A 1 116 ? -3.172 0.777 17.811 1.00 91.75 116 TRP A C 1
ATOM 879 O O . TRP A 1 116 ? -4.078 -0.041 17.969 1.00 91.75 116 TRP A O 1
ATOM 889 N N . ASN A 1 117 ? -2.720 1.516 18.829 1.00 90.50 117 ASN A N 1
ATOM 890 C CA . ASN A 1 117 ? -3.257 1.396 20.191 1.00 90.50 117 ASN A CA 1
ATOM 891 C C . ASN A 1 117 ? -4.717 1.856 20.292 1.00 90.50 117 ASN A C 1
ATOM 893 O O . ASN A 1 117 ? -5.425 1.460 21.212 1.00 90.50 117 ASN A O 1
ATOM 897 N N . SER A 1 118 ? -5.165 2.695 19.357 1.00 90.38 118 SER A N 1
ATOM 898 C CA . SER A 1 118 ? -6.535 3.214 19.310 1.00 90.38 118 SER A CA 1
ATOM 899 C C . SER A 1 118 ? -7.497 2.358 18.479 1.00 90.38 118 SER A C 1
ATOM 901 O O . SER A 1 118 ? -8.696 2.630 18.474 1.00 90.38 118 SER A O 1
ATOM 903 N N . VAL A 1 119 ? -6.979 1.350 17.770 1.00 91.00 119 VAL A N 1
ATOM 904 C CA . VAL A 1 119 ? -7.752 0.473 16.883 1.00 91.00 119 VAL A CA 1
ATOM 905 C C . VAL A 1 119 ? -8.202 -0.771 17.641 1.00 91.00 119 VAL A C 1
ATOM 907 O O . VAL A 1 119 ? -7.440 -1.347 18.419 1.00 91.00 119 VAL A O 1
ATOM 910 N N . SER A 1 120 ? -9.442 -1.196 17.396 1.00 90.25 120 SER A N 1
ATOM 911 C CA . SER A 1 120 ? -10.013 -2.393 18.012 1.00 90.25 120 SER A CA 1
ATOM 912 C C . SER A 1 120 ? -9.243 -3.663 17.622 1.00 90.25 120 SER A C 1
ATOM 914 O O . SER A 1 120 ? -8.726 -3.790 16.511 1.00 90.25 120 SER A O 1
ATOM 916 N N . GLU A 1 121 ? -9.200 -4.651 18.517 1.00 90.19 121 GLU A N 1
ATOM 917 C CA . GLU A 1 121 ? -8.595 -5.956 18.206 1.00 90.19 121 GLU A CA 1
ATOM 918 C C . GLU A 1 121 ? -9.341 -6.693 17.081 1.00 90.19 121 GLU A C 1
ATOM 920 O O . GLU A 1 121 ? -8.746 -7.475 16.341 1.00 90.19 121 GLU 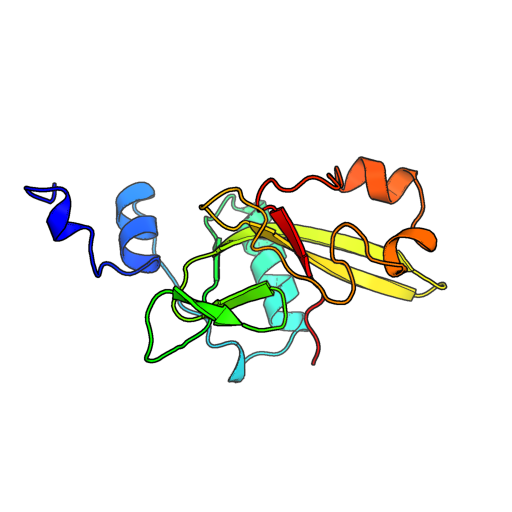A O 1
ATOM 925 N N . GLU A 1 122 ? -10.639 -6.428 16.918 1.00 90.19 122 GLU A N 1
ATOM 926 C CA . GLU A 1 122 ? -11.443 -6.959 15.814 1.00 90.19 122 GLU A CA 1
ATOM 927 C C . GLU A 1 122 ? -10.970 -6.409 14.466 1.00 90.19 122 GLU A C 1
ATOM 929 O O . GLU A 1 122 ? -10.759 -7.179 13.526 1.00 90.19 122 GLU A O 1
ATOM 934 N N . ASP A 1 123 ? -10.719 -5.100 14.383 1.00 90.25 123 ASP A N 1
ATOM 935 C CA . ASP A 1 123 ? -10.165 -4.475 13.185 1.00 90.25 123 ASP A CA 1
ATOM 936 C C . ASP A 1 123 ? -8.749 -4.979 12.901 1.00 90.25 123 ASP A C 1
ATOM 938 O O . ASP A 1 123 ? -8.467 -5.364 11.769 1.00 90.25 123 ASP A O 1
ATOM 942 N N . LYS A 1 124 ? -7.872 -5.083 13.908 1.00 90.62 124 LYS A N 1
ATOM 943 C CA . LYS A 1 124 ? -6.514 -5.628 13.712 1.00 90.62 124 LYS A CA 1
ATOM 944 C C . LYS A 1 124 ? -6.535 -7.055 13.162 1.00 90.62 124 LYS A C 1
ATOM 946 O O . LYS A 1 124 ? -5.792 -7.369 12.231 1.00 90.62 124 LYS A O 1
ATOM 951 N N . LYS A 1 125 ? -7.425 -7.910 13.680 1.00 90.44 125 LYS A N 1
ATOM 952 C CA . LYS A 1 125 ? -7.626 -9.277 13.167 1.00 90.44 125 LYS A CA 1
ATOM 953 C C . LYS A 1 125 ? -8.165 -9.278 11.741 1.00 90.44 125 LYS A C 1
ATOM 955 O O . LYS A 1 125 ? -7.674 -10.042 10.913 1.00 90.44 125 LYS A O 1
ATOM 960 N N . ARG A 1 126 ? -9.144 -8.420 11.437 1.00 91.62 126 ARG A N 1
ATOM 961 C CA . ARG A 1 126 ? -9.711 -8.266 10.088 1.00 91.62 126 ARG A CA 1
ATOM 962 C C . ARG A 1 126 ? -8.656 -7.819 9.078 1.00 91.62 126 ARG A C 1
ATOM 964 O O . ARG A 1 126 ? -8.626 -8.343 7.969 1.00 91.62 126 ARG A O 1
ATOM 971 N N . LEU A 1 127 ? -7.792 -6.885 9.471 1.00 88.31 127 LEU A N 1
ATOM 972 C CA . LEU A 1 127 ? -6.684 -6.383 8.660 1.00 88.31 127 LEU A CA 1
ATOM 973 C C . LEU A 1 127 ? -5.505 -7.367 8.593 1.00 88.31 127 LEU A C 1
ATOM 975 O O . LEU A 1 127 ? -4.616 -7.172 7.771 1.00 88.31 127 LEU A O 1
ATOM 979 N N . LYS A 1 128 ? -5.498 -8.426 9.417 1.00 86.31 128 LYS A N 1
ATOM 980 C CA . LYS A 1 128 ? -4.378 -9.371 9.559 1.00 86.31 128 LYS A CA 1
ATOM 981 C C . LYS A 1 128 ? -3.051 -8.644 9.785 1.00 86.31 128 LYS A C 1
ATOM 983 O O . LYS A 1 128 ? -2.051 -8.978 9.157 1.00 86.31 128 LYS A O 1
ATOM 988 N N . VAL A 1 129 ? -3.070 -7.628 10.646 1.00 82.75 129 VAL A N 1
ATOM 989 C CA . VAL A 1 129 ? -1.882 -6.817 10.922 1.00 82.75 129 VAL A CA 1
ATOM 990 C C . VAL A 1 129 ? -0.775 -7.726 11.461 1.00 82.75 129 VAL A C 1
ATOM 992 O O . VAL A 1 129 ? -0.956 -8.398 12.478 1.00 82.75 129 VAL A O 1
ATOM 995 N N . SER A 1 130 ? 0.341 -7.768 10.740 1.00 80.50 130 SER A N 1
ATOM 996 C CA . SER A 1 130 ? 1.600 -8.380 11.156 1.00 80.50 130 SER A CA 1
ATOM 997 C C . SER A 1 130 ? 2.503 -7.244 11.611 1.00 80.50 130 SER A C 1
ATOM 999 O O . SER A 1 130 ? 2.580 -6.234 10.927 1.00 80.50 130 SER A O 1
ATOM 1001 N N . PHE A 1 131 ? 3.130 -7.384 12.777 1.00 81.12 131 PHE A N 1
ATOM 1002 C CA . PHE A 1 131 ? 4.126 -6.432 13.277 1.00 81.12 131 PHE A CA 1
ATOM 1003 C C . PHE A 1 131 ? 5.519 -7.054 13.156 1.00 81.12 131 PHE A C 1
ATOM 1005 O O . PHE A 1 131 ? 6.211 -7.269 14.155 1.00 81.12 131 PHE A O 1
ATOM 1012 N N . SER A 1 132 ? 5.867 -7.468 11.942 1.00 82.50 132 SER A N 1
ATOM 1013 C CA . SER A 1 132 ? 7.060 -8.258 11.644 1.00 82.50 132 SER A CA 1
ATOM 1014 C C . SER A 1 132 ? 7.818 -7.598 10.508 1.00 82.50 132 SER A C 1
ATOM 1016 O O . SER A 1 132 ? 7.201 -7.066 9.602 1.00 82.50 132 SER A O 1
ATOM 1018 N N . SER A 1 133 ? 9.148 -7.709 10.509 1.00 81.25 133 SER A N 1
ATOM 1019 C CA . SER A 1 133 ? 9.965 -7.180 9.412 1.00 81.25 133 SER A CA 1
ATOM 1020 C C . SER A 1 133 ? 9.879 -8.047 8.145 1.00 81.25 133 SER A C 1
ATOM 1022 O O . SER A 1 133 ? 10.845 -8.733 7.794 1.00 81.25 133 SER A O 1
ATOM 1024 N N . ASP A 1 134 ? 8.710 -8.075 7.510 1.00 85.81 134 ASP A N 1
ATOM 1025 C CA . ASP A 1 134 ? 8.349 -8.886 6.342 1.00 85.81 134 ASP A CA 1
ATOM 1026 C C . ASP A 1 134 ? 8.160 -8.059 5.053 1.00 85.81 134 ASP A C 1
ATOM 1028 O O . ASP A 1 134 ? 7.832 -8.600 3.989 1.00 85.81 134 ASP A O 1
ATOM 1032 N N . GLY A 1 135 ? 8.431 -6.757 5.131 1.00 87.88 135 GLY A N 1
ATOM 1033 C CA . GLY A 1 135 ? 8.303 -5.769 4.075 1.00 87.88 135 GLY A CA 1
ATOM 1034 C C . GLY A 1 135 ? 6.884 -5.241 3.870 1.00 87.88 135 GLY A C 1
ATOM 1035 O O . GLY A 1 135 ? 6.722 -4.353 3.032 1.00 87.88 135 GLY A O 1
ATOM 1036 N N . GLU A 1 136 ? 5.860 -5.762 4.549 1.00 92.50 136 GLU A N 1
ATOM 1037 C CA . GLU A 1 136 ? 4.479 -5.280 4.459 1.00 92.50 136 GLU A CA 1
ATOM 1038 C C . GLU A 1 136 ? 4.182 -4.268 5.570 1.00 92.50 136 GLU A C 1
ATOM 1040 O O . GLU A 1 136 ? 4.484 -4.487 6.731 1.00 92.50 136 GLU A O 1
ATOM 1045 N N . PHE A 1 137 ? 3.581 -3.138 5.211 1.00 93.31 137 PHE A N 1
ATOM 1046 C CA . PHE A 1 137 ? 3.235 -2.084 6.159 1.00 93.31 137 PHE A CA 1
ATOM 1047 C C . PHE A 1 137 ? 1.949 -1.372 5.742 1.00 93.31 137 PHE A C 1
ATOM 1049 O O . PHE A 1 137 ? 1.539 -1.392 4.575 1.00 93.31 137 PHE A O 1
ATOM 1056 N N . TRP A 1 138 ? 1.314 -0.704 6.702 1.00 94.06 138 TRP A N 1
ATOM 1057 C CA . TRP A 1 138 ? 0.161 0.154 6.446 1.00 94.06 138 TRP A CA 1
ATOM 1058 C C . TRP A 1 138 ? 0.573 1.619 6.362 1.00 94.06 138 TRP A C 1
ATOM 1060 O O . TRP A 1 138 ? 1.484 2.086 7.047 1.00 94.06 138 TRP A O 1
ATOM 1070 N N . TYR A 1 139 ? -0.126 2.353 5.506 1.00 92.56 139 TYR A N 1
ATOM 1071 C CA . TYR A 1 139 ? 0.133 3.757 5.237 1.00 92.56 139 TYR A CA 1
ATOM 1072 C C . TYR A 1 139 ? -1.184 4.518 5.083 1.00 92.56 139 TYR A C 1
ATOM 1074 O O . TYR A 1 139 ? -2.152 3.998 4.524 1.00 92.56 139 TYR A O 1
ATOM 1082 N N . VAL A 1 140 ? -1.217 5.758 5.566 1.00 92.62 140 VAL A N 1
ATOM 1083 C CA . VAL A 1 140 ? -2.322 6.692 5.324 1.00 92.62 140 VAL A CA 1
ATOM 1084 C C . VAL A 1 140 ? -1.917 7.650 4.209 1.00 92.62 140 VAL A C 1
ATOM 1086 O O . VAL A 1 140 ? -0.833 8.221 4.251 1.00 92.62 140 VAL A O 1
ATOM 1089 N N . LEU A 1 141 ? -2.774 7.811 3.200 1.00 85.44 141 LEU A N 1
ATOM 1090 C CA . LEU A 1 141 ? -2.567 8.825 2.168 1.00 85.44 141 LEU A CA 1
ATOM 1091 C C . LEU A 1 141 ? -2.897 10.199 2.762 1.00 85.44 141 LEU A C 1
ATOM 1093 O O . LEU A 1 141 ? -4.068 10.512 2.983 1.00 85.44 141 LEU A O 1
ATOM 1097 N N . ASP A 1 142 ? -1.867 10.999 3.024 1.00 72.06 142 ASP A N 1
ATOM 1098 C CA . ASP A 1 142 ? -2.028 12.389 3.447 1.00 72.06 142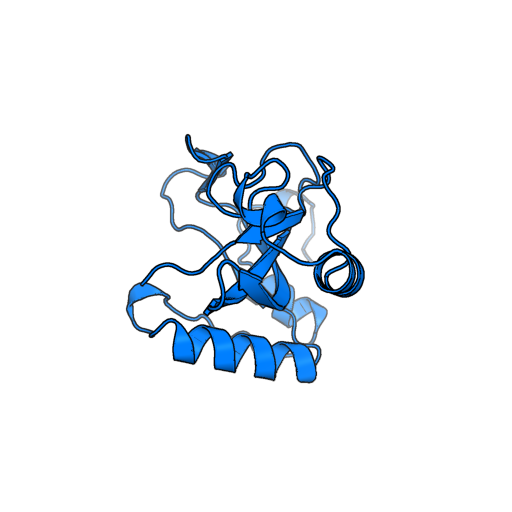 ASP A CA 1
ATOM 1099 C C . ASP A 1 142 ? -2.306 13.282 2.220 1.00 72.06 142 ASP A C 1
ATOM 1101 O O . ASP A 1 142 ? -1.615 13.187 1.203 1.00 72.06 142 ASP A O 1
ATOM 1105 N N . THR A 1 143 ? -3.352 14.113 2.308 1.00 47.88 143 THR A N 1
ATOM 1106 C CA . THR A 1 143 ? -3.701 15.174 1.335 1.00 47.88 143 THR A CA 1
ATOM 1107 C C . THR A 1 143 ? -2.763 16.364 1.402 1.00 47.88 143 THR A C 1
ATOM 1109 O O . THR A 1 143 ? -2.468 16.790 2.543 1.00 47.88 143 THR A O 1
#

Sequence (143 aa):
LYGSYANLSGGTQGEAMEDMTGGLCEPIDLTKVTVDMIHKDIAKNEKRCCLMGCSINSKEIEAKLNNGLIAGHAYSITGLAPVTSGGKQVWLVRVRNPWGNHYEWKGAWADNSKEWNSVSEEDKKRLKVSFSSDGEFWYVLDT

Radius of gyration: 16.18 Å; chains: 1; bounding box: 35×29×43 Å

InterPro domains:
  IPR001300 Peptidase C2, calpain, catalytic domain [PF00648] (1-139)
  IPR001300 Peptidase C2, calpain, catalytic domain [PS50203] (1-143)
  IPR001300 Peptidase C2, calpain, catalytic domain [SM00230] (1-143)
  IPR022684 Peptidase C2, calpain family [PR00704] (3-30)
  IPR022684 Peptidase C2, calpain family [PR00704] (133-143)
  IPR022684 Peptidase C2, calpain family [PTHR10183] (1-139)
  IPR038765 Papain-like cysteine peptidase superfamily [SSF54001] (1-138)

Secondary structure (DSSP, 8-state):
--SSGGGGTT--HHHHHHHHHS-------GGGS-HHHHHHHHHHHHHTT---EEE---SSTTEE-TTS-EET-EEEEEEEEEEEETTEEEEEEEEE-TT-SS----STTSTT-GGGGGS-HHHHHHHT---SSSSEEEE----